Protein AF-A0A8J4U4Z9-F1 (afdb_monomer_lite)

pLDDT: mean 89.79, std 9.93, range [47.56, 97.69]

Sequence (64 aa):
VCGQQAFRTEPRNVTVRAGATALLKCEVLRASGTVQWVKDGLLLGPHRSLPGHPRYTMTGDENR

Inter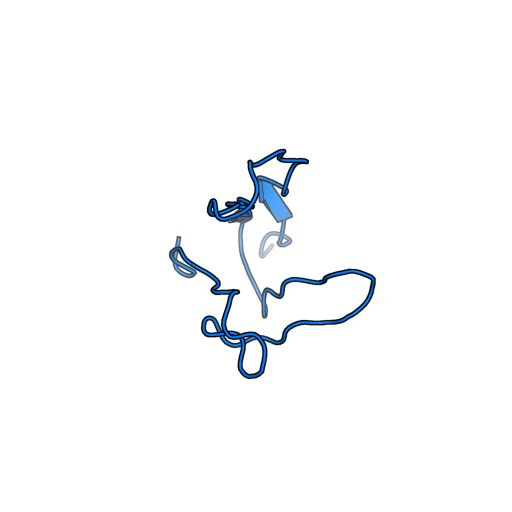Pro domains:
  IPR013783 Immunoglobulin-like fold [G3DSA:2.60.40.10] (2-64)
  IPR036179 Immunoglobulin-like domain superfamily [SSF48726] (1-61)

Secondary structure (DSSP, 8-state):
-PPPPEEEE--------TTSPP----EEET--S----EETTEE--S-TT-TT-TT----S-S--

Foldseek 3Di:
DQDDKDKPDAFDDDDDDPPDDDDTDTDIPSDPDADFDDDPNDTLDRAQCSPPCNRHGNDDDPVD

Organism: Clarias magur (NCBI:txid1594786)

Radius of gyration: 13.3 Å; chains: 1; bounding box: 37×22×35 Å

Structure (mmCIF, N/CA/C/O backbone):
data_AF-A0A8J4U4Z9-F1
#
_entry.id   AF-A0A8J4U4Z9-F1
#
loop_
_atom_site.group_PDB
_atom_site.id
_atom_site.type_symbol
_atom_site.label_atom_id
_atom_site.label_alt_id
_atom_site.label_comp_id
_atom_site.label_asym_id
_atom_site.label_entity_id
_atom_site.label_seq_id
_atom_site.pdbx_PDB_ins_code
_atom_site.Cartn_x
_atom_site.Cartn_y
_atom_site.Cartn_z
_atom_site.occupancy
_atom_site.B_iso_or_equiv
_atom_site.auth_seq_id
_atom_site.auth_comp_id
_atom_site.auth_asym_id
_atom_site.auth_atom_id
_atom_site.pdbx_PDB_model_num
ATOM 1 N N . VAL A 1 1 ? 20.450 -3.839 -22.549 1.00 47.56 1 VAL A N 1
ATOM 2 C CA . VAL A 1 1 ? 20.188 -2.955 -21.389 1.00 47.56 1 VAL A CA 1
ATOM 3 C C . VAL A 1 1 ? 19.118 -3.623 -20.543 1.00 47.56 1 VAL A C 1
ATOM 5 O O . VAL A 1 1 ? 18.046 -3.885 -21.073 1.00 47.56 1 VAL A O 1
ATOM 8 N N . CYS A 1 2 ? 19.416 -3.992 -19.294 1.00 59.06 2 CYS A N 1
ATOM 9 C CA . CYS A 1 2 ? 18.383 -4.440 -18.355 1.00 59.06 2 CYS A CA 1
ATOM 10 C C . CYS A 1 2 ? 17.436 -3.253 -18.107 1.00 59.06 2 CYS A C 1
ATOM 12 O O . CYS A 1 2 ? 17.908 -2.153 -17.822 1.00 59.06 2 CYS A O 1
ATOM 14 N N . GLY A 1 3 ? 16.134 -3.420 -18.346 1.00 69.00 3 GLY A N 1
ATOM 15 C CA . GLY A 1 3 ? 15.187 -2.303 -18.334 1.00 69.00 3 GLY A CA 1
ATOM 16 C C . GLY A 1 3 ? 14.954 -1.766 -16.923 1.00 69.00 3 GLY A C 1
ATOM 17 O O . GLY A 1 3 ? 14.775 -2.543 -15.993 1.00 69.00 3 GLY A O 1
ATOM 18 N N . GLN A 1 4 ? 14.906 -0.441 -16.772 1.00 82.38 4 GLN A N 1
ATOM 19 C CA . GLN A 1 4 ? 14.626 0.209 -15.489 1.00 82.38 4 GLN A CA 1
ATOM 20 C C . GLN A 1 4 ? 13.267 -0.247 -14.930 1.00 82.38 4 GLN A C 1
ATOM 22 O O . GLN A 1 4 ? 12.291 -0.361 -15.689 1.00 82.38 4 GLN A O 1
ATOM 27 N N . GLN A 1 5 ? 13.217 -0.531 -13.623 1.00 88.38 5 GLN A N 1
ATOM 28 C CA . GLN A 1 5 ? 11.967 -0.832 -12.927 1.00 88.38 5 GLN A CA 1
ATOM 29 C C . GLN A 1 5 ? 11.011 0.356 -13.054 1.00 88.38 5 GLN A C 1
ATOM 31 O O . GLN A 1 5 ? 11.435 1.509 -12.989 1.00 88.38 5 GLN A O 1
ATOM 36 N N . ALA A 1 6 ? 9.728 0.086 -13.253 1.00 90.38 6 ALA A N 1
ATOM 37 C CA . ALA A 1 6 ? 8.731 1.134 -13.431 1.00 90.38 6 ALA A CA 1
ATOM 38 C C . ALA A 1 6 ? 7.390 0.686 -12.865 1.00 90.38 6 ALA A C 1
ATOM 40 O O . ALA A 1 6 ? 7.066 -0.499 -12.900 1.00 90.38 6 ALA A O 1
ATOM 41 N N . PHE A 1 7 ? 6.576 1.624 -12.394 1.00 91.94 7 PHE A N 1
ATOM 42 C CA . PHE A 1 7 ? 5.200 1.301 -12.049 1.00 91.94 7 PHE A CA 1
ATOM 43 C C . PHE A 1 7 ? 4.408 1.003 -13.323 1.00 91.94 7 PHE A C 1
ATOM 45 O O . PHE A 1 7 ? 4.323 1.827 -14.230 1.00 91.94 7 PHE A O 1
ATOM 52 N N . ARG A 1 8 ? 3.812 -0.189 -13.388 1.00 92.56 8 ARG A N 1
ATOM 53 C CA . ARG A 1 8 ? 2.748 -0.489 -14.353 1.00 92.56 8 ARG A CA 1
ATOM 54 C C . ARG A 1 8 ? 1.427 0.113 -13.898 1.00 92.56 8 ARG A C 1
ATOM 56 O O . ARG A 1 8 ? 0.598 0.516 -14.706 1.00 92.56 8 ARG A O 1
ATOM 63 N N . THR A 1 9 ? 1.184 0.068 -12.594 1.00 93.69 9 THR A N 1
ATOM 64 C CA . THR A 1 9 ? -0.029 0.573 -11.964 1.00 93.69 9 THR A CA 1
ATOM 65 C C . THR A 1 9 ? 0.360 1.176 -10.635 1.00 93.69 9 THR A C 1
ATOM 67 O O . THR A 1 9 ? 0.896 0.488 -9.770 1.00 93.69 9 THR A O 1
ATOM 70 N N . GLU A 1 10 ? 0.079 2.462 -10.494 1.00 94.94 10 GLU A N 1
ATOM 71 C CA . GLU A 1 10 ? 0.271 3.195 -9.252 1.00 94.94 10 GLU A CA 1
ATOM 72 C C . GLU A 1 10 ? -1.004 3.142 -8.399 1.00 94.94 10 GLU A C 1
ATOM 74 O O . GLU A 1 10 ? -2.118 3.110 -8.950 1.00 94.94 10 GLU A O 1
ATOM 79 N N . PRO A 1 11 ? -0.866 3.148 -7.061 1.00 95.25 11 PRO A N 1
ATOM 80 C CA . PRO A 1 11 ? -2.006 3.256 -6.168 1.00 95.25 11 PRO A CA 1
ATOM 81 C C . PRO A 1 11 ? -2.773 4.549 -6.417 1.00 95.25 11 PRO A C 1
ATOM 83 O O . PRO A 1 11 ? -2.204 5.608 -6.670 1.00 95.25 11 PRO A O 1
ATOM 86 N N . ARG A 1 12 ? -4.097 4.456 -6.316 1.00 96.19 12 ARG A N 1
ATOM 87 C CA . ARG A 1 12 ? -5.008 5.593 -6.453 1.00 96.19 12 ARG A CA 1
ATOM 88 C C . ARG A 1 12 ? -5.795 5.786 -5.171 1.00 96.19 12 ARG A C 1
ATOM 90 O O . ARG A 1 12 ? -5.943 4.857 -4.377 1.00 96.19 12 ARG A O 1
ATOM 97 N N . ASN A 1 13 ? -6.345 6.982 -5.016 1.00 96.62 13 ASN A N 1
ATOM 98 C CA . ASN A 1 13 ? -7.225 7.294 -3.901 1.00 96.62 13 ASN A CA 1
ATOM 99 C C . ASN A 1 13 ? -8.471 6.404 -3.956 1.00 96.62 13 ASN A C 1
ATOM 101 O O . ASN A 1 13 ? -9.135 6.308 -4.990 1.00 96.62 13 ASN A O 1
ATOM 105 N N . VAL A 1 14 ? -8.784 5.769 -2.830 1.00 95.94 14 VAL A N 1
ATOM 106 C CA . VAL A 1 14 ? -9.986 4.954 -2.646 1.00 95.94 14 VAL A CA 1
ATOM 107 C C . VAL A 1 14 ? -10.744 5.451 -1.424 1.00 95.94 14 VAL A C 1
ATOM 109 O O . VAL A 1 14 ? -10.145 5.836 -0.420 1.00 95.94 14 VAL A O 1
ATOM 112 N N . THR A 1 15 ? -12.070 5.420 -1.495 1.00 97.25 15 THR A N 1
ATOM 113 C CA . THR A 1 15 ? -12.947 5.723 -0.363 1.00 97.25 15 THR A CA 1
ATOM 114 C C . THR A 1 15 ? -13.717 4.465 -0.013 1.00 97.25 15 THR A C 1
ATOM 116 O O . THR A 1 15 ? -14.354 3.859 -0.872 1.00 97.25 15 THR A O 1
ATOM 119 N N . VAL A 1 16 ? -13.654 4.063 1.252 1.00 96.69 16 VAL A N 1
ATOM 120 C CA . VAL A 1 16 ? -14.361 2.889 1.764 1.00 96.69 16 VAL A CA 1
ATOM 121 C C . VAL A 1 16 ? -15.176 3.261 2.991 1.00 96.69 16 VAL A C 1
ATOM 123 O O . VAL A 1 16 ? -14.885 4.241 3.676 1.00 96.69 16 VAL A O 1
ATOM 126 N N . ARG A 1 17 ? -16.212 2.471 3.273 1.00 97.69 17 ARG A N 1
ATOM 127 C CA . ARG A 1 17 ? -16.999 2.610 4.502 1.00 97.69 17 ARG A CA 1
ATOM 128 C C . ARG A 1 17 ? -16.192 2.118 5.705 1.00 97.69 17 ARG A C 1
ATOM 130 O O . ARG A 1 17 ? -15.338 1.244 5.569 1.00 97.69 17 ARG A O 1
ATOM 137 N N . ALA A 1 18 ? -16.495 2.643 6.891 1.00 96.62 18 ALA A N 1
ATOM 138 C CA . ALA A 1 18 ? -15.900 2.151 8.129 1.00 96.62 18 ALA A CA 1
ATOM 139 C C . ALA A 1 18 ? -16.168 0.643 8.302 1.00 96.62 18 ALA A C 1
ATOM 141 O O . ALA A 1 18 ? -17.277 0.174 8.052 1.00 96.62 18 ALA A O 1
ATOM 142 N N . GLY A 1 19 ? -15.138 -0.110 8.695 1.00 96.12 19 GLY A N 1
ATOM 143 C CA . GLY A 1 19 ? -15.195 -1.570 8.838 1.00 96.12 19 GLY A CA 1
ATOM 144 C C . GLY A 1 19 ? -15.014 -2.362 7.538 1.00 96.12 19 GLY A C 1
ATOM 145 O O . GLY A 1 19 ? -14.808 -3.570 7.603 1.00 96.12 19 GLY A O 1
ATOM 146 N N . ALA A 1 20 ? -15.036 -1.712 6.370 1.00 96.94 20 ALA A N 1
ATOM 147 C CA . ALA A 1 20 ? -14.754 -2.369 5.097 1.00 96.94 20 ALA A CA 1
ATOM 148 C C . ALA A 1 20 ? -13.246 -2.440 4.802 1.00 96.94 20 ALA A C 1
ATOM 150 O O . ALA A 1 20 ? -12.437 -1.688 5.351 1.00 96.94 20 ALA A O 1
ATOM 151 N N . THR A 1 21 ? -12.872 -3.328 3.882 1.00 95.62 21 THR A N 1
ATOM 152 C CA . THR A 1 21 ? -11.492 -3.481 3.408 1.00 95.62 21 THR A CA 1
ATOM 153 C C . THR A 1 21 ? -11.190 -2.490 2.285 1.00 95.62 21 THR A C 1
ATOM 155 O O . THR A 1 21 ? -11.888 -2.458 1.272 1.00 95.62 21 THR A O 1
ATOM 158 N N . ALA A 1 22 ? -10.117 -1.710 2.434 1.00 95.88 22 ALA A N 1
ATOM 159 C CA . ALA A 1 22 ? -9.540 -0.919 1.349 1.00 95.88 22 ALA A CA 1
ATOM 160 C C . ALA A 1 22 ? -8.461 -1.727 0.622 1.00 95.88 22 ALA A C 1
ATOM 162 O O . ALA A 1 22 ? -7.580 -2.297 1.264 1.00 95.88 22 ALA A O 1
ATOM 163 N N . LEU A 1 23 ? -8.509 -1.742 -0.712 1.00 95.50 23 LEU A N 1
ATOM 164 C CA . LEU A 1 23 ? -7.495 -2.377 -1.550 1.00 95.50 23 LEU A CA 1
ATOM 165 C C . LEU A 1 23 ? -6.775 -1.320 -2.388 1.00 95.50 23 LEU A C 1
ATOM 167 O O . LEU A 1 23 ? -7.364 -0.727 -3.293 1.00 95.50 23 LEU A O 1
ATOM 171 N N . LEU A 1 24 ? -5.489 -1.124 -2.108 1.00 95.81 24 LEU A N 1
ATOM 172 C CA . LEU A 1 24 ? -4.605 -0.274 -2.899 1.00 95.81 24 LEU A CA 1
ATOM 173 C C . LEU A 1 24 ? -3.829 -1.157 -3.878 1.00 95.81 24 LEU A C 1
ATOM 175 O O . LEU A 1 24 ? -3.034 -2.001 -3.471 1.00 95.81 24 LEU A O 1
ATOM 179 N N . LYS A 1 25 ? -4.087 -0.990 -5.177 1.00 94.81 25 LYS A N 1
ATOM 180 C CA . LYS A 1 25 ? -3.412 -1.764 -6.226 1.00 94.81 25 LYS A CA 1
ATOM 181 C C . LYS A 1 25 ? -2.082 -1.115 -6.586 1.00 94.81 25 LYS A C 1
ATOM 183 O O . LYS A 1 25 ? -2.028 0.090 -6.798 1.00 94.81 25 LYS A O 1
ATOM 188 N N . CYS A 1 26 ? -1.044 -1.931 -6.693 1.00 93.00 26 CYS A N 1
ATOM 189 C CA . CYS A 1 26 ? 0.268 -1.530 -7.174 1.00 93.00 26 CYS A CA 1
ATOM 190 C C . CYS A 1 26 ? 0.845 -2.676 -8.007 1.00 93.00 26 CYS A C 1
ATOM 192 O O . CYS A 1 26 ? 0.734 -3.835 -7.610 1.00 93.00 26 CYS A O 1
ATOM 194 N N . GLU A 1 27 ? 1.431 -2.362 -9.158 1.00 92.56 27 GLU A N 1
ATOM 195 C CA . GLU A 1 27 ? 2.136 -3.330 -9.999 1.00 92.56 27 GLU A CA 1
ATOM 196 C C . GLU A 1 27 ? 3.424 -2.691 -10.520 1.00 92.56 27 GLU A C 1
ATOM 198 O O . GLU A 1 27 ? 3.404 -1.562 -11.020 1.00 92.56 27 GLU A O 1
ATOM 203 N N . VAL A 1 28 ? 4.539 -3.412 -10.408 1.00 91.25 28 VAL A N 1
ATOM 204 C CA . VAL A 1 28 ? 5.875 -2.947 -10.796 1.00 91.25 28 VAL A CA 1
ATOM 205 C C . VAL A 1 28 ? 6.385 -3.820 -11.936 1.00 91.25 28 VAL A C 1
ATOM 207 O O . VAL A 1 28 ? 6.553 -5.021 -11.775 1.00 91.25 28 VAL A O 1
ATOM 210 N N . LEU A 1 29 ? 6.650 -3.214 -13.093 1.00 90.38 29 LEU A N 1
ATOM 211 C CA . LEU A 1 29 ? 7.336 -3.870 -14.201 1.00 90.38 29 LEU A CA 1
ATOM 212 C C . LEU A 1 29 ? 8.821 -3.977 -13.898 1.00 90.38 29 LEU A C 1
ATOM 214 O O . LEU A 1 29 ? 9.436 -2.990 -13.483 1.00 90.38 29 LEU A O 1
ATOM 218 N N . ARG A 1 30 ? 9.406 -5.132 -14.237 1.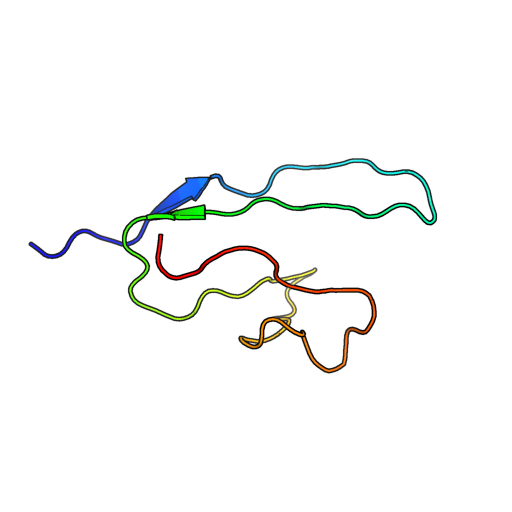00 87.75 30 ARG A N 1
ATOM 219 C CA . A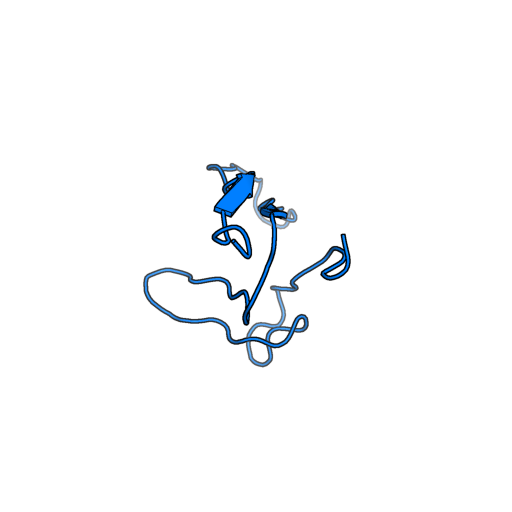RG A 1 30 ? 10.850 -5.378 -14.113 1.00 87.75 30 ARG A CA 1
ATOM 220 C C . ARG A 1 30 ? 11.337 -5.061 -12.697 1.00 87.75 30 ARG A C 1
ATOM 222 O O . ARG A 1 30 ? 12.324 -4.348 -12.523 1.00 87.75 30 ARG A O 1
ATOM 229 N N . ALA A 1 31 ? 10.594 -5.535 -11.695 1.00 85.19 31 ALA A N 1
ATOM 230 C CA . ALA A 1 31 ? 10.972 -5.379 -10.300 1.00 85.19 31 ALA A CA 1
ATOM 231 C C . ALA A 1 31 ? 12.376 -5.970 -10.091 1.00 85.19 31 ALA A C 1
ATOM 233 O O . ALA A 1 31 ? 12.607 -7.151 -10.332 1.00 85.19 31 ALA A O 1
ATOM 234 N N . SER A 1 32 ? 13.324 -5.119 -9.697 1.00 84.00 32 SER A N 1
ATOM 235 C CA . SER A 1 32 ? 14.740 -5.474 -9.529 1.00 84.00 32 SER A CA 1
ATOM 236 C C . SER A 1 32 ? 15.182 -5.393 -8.062 1.00 84.00 32 SER A C 1
ATOM 238 O O . SER A 1 32 ? 16.359 -5.587 -7.759 1.00 84.00 32 SER A O 1
ATOM 240 N N . GLY A 1 33 ? 14.259 -5.080 -7.153 1.00 84.25 33 GLY A N 1
ATOM 241 C CA . GLY A 1 33 ? 14.525 -4.891 -5.734 1.00 84.25 33 GLY A CA 1
ATOM 242 C C . GLY A 1 33 ? 13.260 -5.005 -4.891 1.00 84.25 33 GLY A C 1
ATOM 243 O O . GLY A 1 33 ? 12.178 -5.321 -5.388 1.00 84.25 33 GLY A O 1
ATOM 244 N N . THR A 1 34 ? 13.412 -4.742 -3.597 1.00 86.75 34 THR A N 1
ATOM 245 C CA . THR A 1 34 ? 12.333 -4.851 -2.616 1.00 86.75 34 THR A CA 1
ATOM 246 C C . THR A 1 34 ? 11.264 -3.785 -2.840 1.00 86.75 34 THR A C 1
ATOM 248 O O . THR A 1 34 ? 11.562 -2.592 -2.878 1.00 86.75 34 THR A O 1
ATOM 251 N N . VAL A 1 35 ? 10.003 -4.208 -2.922 1.00 88.75 35 VAL A N 1
ATOM 252 C CA . VAL A 1 35 ? 8.840 -3.313 -2.974 1.00 88.75 35 VAL A CA 1
ATOM 253 C C . VAL A 1 35 ? 8.245 -3.187 -1.572 1.00 88.75 35 VAL A C 1
ATOM 255 O O . VAL A 1 35 ? 8.056 -4.187 -0.882 1.00 88.75 35 VAL A O 1
ATOM 258 N N . GLN A 1 36 ? 7.954 -1.960 -1.134 1.00 92.06 36 GLN A N 1
ATOM 259 C CA . GLN A 1 36 ? 7.410 -1.677 0.199 1.00 92.06 36 GLN A CA 1
ATOM 260 C C . GLN A 1 36 ? 6.292 -0.639 0.123 1.00 92.06 36 GLN A C 1
ATOM 262 O O . GLN A 1 36 ? 6.329 0.272 -0.703 1.00 92.06 36 GLN A O 1
ATOM 267 N N . TRP A 1 37 ? 5.315 -0.759 1.022 1.00 94.19 37 TRP A N 1
ATOM 268 C CA . TRP A 1 37 ? 4.318 0.286 1.237 1.00 94.19 37 TRP A CA 1
ATOM 2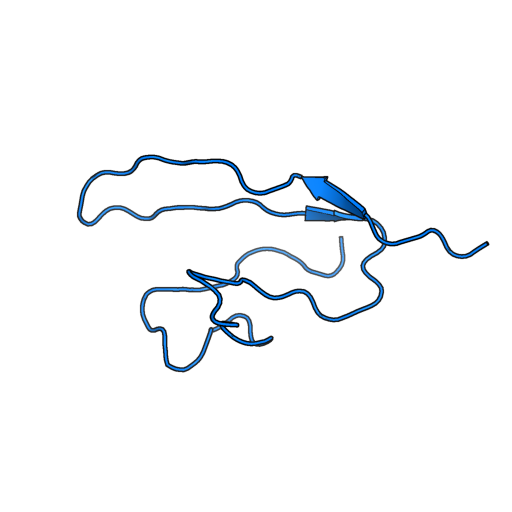69 C C . TRP A 1 37 ? 4.824 1.312 2.248 1.00 94.19 37 TRP A C 1
ATOM 271 O O . TRP A 1 37 ? 5.446 0.965 3.255 1.00 94.19 37 TRP A O 1
ATOM 281 N N . VAL A 1 38 ? 4.493 2.575 1.990 1.00 95.25 38 VAL A N 1
ATOM 282 C CA . VAL A 1 38 ? 4.700 3.691 2.912 1.00 95.25 38 VAL A CA 1
ATOM 283 C C . VAL A 1 38 ? 3.342 4.262 3.285 1.00 95.25 38 VAL A C 1
ATOM 285 O O . VAL A 1 38 ? 2.490 4.459 2.418 1.00 95.25 38 VAL A O 1
ATOM 288 N N . LYS A 1 39 ? 3.149 4.554 4.570 1.00 94.81 39 LYS A N 1
ATOM 289 C CA . LYS A 1 39 ? 1.986 5.290 5.063 1.00 94.81 39 LYS A CA 1
ATOM 290 C C . LYS A 1 39 ? 2.464 6.465 5.902 1.00 94.81 39 LYS A C 1
ATOM 292 O O . LYS A 1 39 ? 3.174 6.258 6.876 1.00 94.81 39 LYS A O 1
ATOM 297 N N . ASP A 1 40 ? 2.073 7.680 5.524 1.00 94.25 40 ASP A N 1
ATOM 298 C CA . ASP A 1 40 ? 2.391 8.917 6.256 1.00 94.25 40 ASP A CA 1
ATOM 299 C C . ASP A 1 40 ? 3.896 9.083 6.562 1.00 94.25 40 ASP A C 1
ATOM 301 O O . ASP A 1 40 ? 4.288 9.508 7.644 1.00 94.25 40 ASP A O 1
ATOM 305 N N . GLY A 1 41 ? 4.757 8.695 5.614 1.00 94.25 41 GLY A N 1
ATOM 306 C CA . GLY A 1 41 ? 6.217 8.741 5.767 1.00 94.25 41 GLY A CA 1
ATOM 307 C C . GLY A 1 41 ? 6.839 7.552 6.513 1.00 94.25 41 GLY A C 1
ATOM 308 O O . GLY A 1 41 ? 8.062 7.460 6.576 1.00 94.25 41 GLY A O 1
ATOM 309 N N . LEU A 1 42 ? 6.039 6.611 7.024 1.00 93.75 42 LEU A N 1
ATOM 310 C CA . LEU A 1 42 ? 6.520 5.394 7.679 1.00 93.75 42 LEU A CA 1
ATOM 311 C C . LEU A 1 42 ? 6.581 4.212 6.704 1.00 93.75 42 LEU A C 1
ATOM 313 O O . LEU A 1 42 ? 5.575 3.846 6.092 1.00 93.75 42 LEU A O 1
ATOM 317 N N . LEU A 1 43 ? 7.747 3.571 6.618 1.00 94.19 43 LEU A N 1
ATOM 318 C CA . LEU A 1 43 ? 7.929 2.298 5.917 1.00 94.19 43 LEU A CA 1
ATOM 319 C C . LEU A 1 43 ? 7.277 1.164 6.716 1.00 94.19 43 LEU A C 1
ATOM 321 O O . LEU A 1 43 ? 7.656 0.918 7.858 1.00 94.19 43 LEU A O 1
ATOM 325 N N . LEU A 1 44 ? 6.337 0.438 6.104 1.00 94.44 44 LEU A N 1
ATOM 326 C CA . LEU A 1 44 ? 5.646 -0.685 6.762 1.00 94.44 44 LEU A CA 1
ATOM 327 C C . LEU A 1 44 ? 6.466 -1.988 6.759 1.00 94.44 44 LEU A C 1
ATOM 329 O O . LEU A 1 44 ? 6.089 -2.973 7.389 1.00 94.44 44 LEU A O 1
ATOM 333 N N . GLY A 1 45 ? 7.592 -1.994 6.045 1.00 92.62 45 GLY A N 1
ATOM 334 C CA . GLY A 1 45 ? 8.502 -3.128 5.952 1.00 92.62 45 GLY A CA 1
ATOM 335 C C . GLY A 1 45 ? 8.330 -3.968 4.678 1.00 92.62 45 GLY A C 1
ATOM 336 O O . GLY A 1 45 ? 7.443 -3.717 3.862 1.00 92.62 45 GLY A O 1
ATOM 337 N N . PRO A 1 46 ? 9.243 -4.935 4.456 1.00 91.56 46 PRO A N 1
ATOM 338 C CA . PRO A 1 46 ? 9.315 -5.721 3.220 1.00 91.56 46 PRO A CA 1
ATOM 339 C C . PRO A 1 46 ? 8.470 -6.999 3.264 1.00 91.56 46 PRO A C 1
ATOM 341 O O . PRO A 1 46 ? 8.220 -7.618 2.235 1.00 91.56 46 PRO A O 1
ATOM 344 N N . HIS A 1 47 ? 8.046 -7.421 4.456 1.00 92.75 47 HIS A N 1
ATOM 345 C CA . HIS A 1 47 ? 7.293 -8.654 4.633 1.00 92.75 47 HIS A CA 1
ATOM 346 C C . HIS A 1 47 ? 5.832 -8.461 4.249 1.00 92.75 47 HIS A C 1
ATOM 348 O O . HIS A 1 47 ? 5.171 -7.537 4.716 1.00 92.75 47 HIS A O 1
ATOM 354 N N . ARG A 1 48 ? 5.286 -9.403 3.480 1.00 91.25 48 ARG A N 1
ATOM 355 C CA . ARG A 1 48 ? 3.895 -9.348 3.009 1.00 91.25 48 ARG A CA 1
ATOM 356 C C . ARG A 1 48 ? 2.856 -9.368 4.129 1.00 91.25 48 ARG A C 1
ATOM 358 O O . ARG A 1 48 ? 1.773 -8.815 3.967 1.00 91.25 48 ARG A O 1
ATOM 365 N N . SER A 1 49 ? 3.187 -9.972 5.267 1.00 93.38 49 SER A N 1
ATOM 366 C CA . SER A 1 49 ? 2.340 -9.987 6.463 1.00 93.38 49 SER A CA 1
ATOM 367 C C . SER A 1 49 ? 2.343 -8.673 7.248 1.00 93.38 49 SER A C 1
ATOM 369 O O . SER A 1 49 ? 1.511 -8.527 8.135 1.00 93.38 49 SER A O 1
ATOM 371 N N . LEU A 1 50 ? 3.267 -7.749 6.948 1.00 93.38 50 LEU A N 1
ATOM 372 C CA . LEU A 1 50 ? 3.463 -6.467 7.637 1.00 93.38 50 LEU A CA 1
ATOM 373 C C . LEU A 1 50 ? 3.402 -6.594 9.179 1.00 93.38 50 LEU A C 1
ATOM 375 O O . LEU A 1 50 ? 2.461 -6.104 9.812 1.00 93.38 50 LEU A O 1
ATOM 379 N N . PRO A 1 51 ? 4.394 -7.261 9.810 1.00 94.12 51 PRO A N 1
ATOM 380 C CA . PRO A 1 51 ? 4.430 -7.453 11.260 1.00 94.12 51 PRO A CA 1
ATOM 381 C C . PRO A 1 51 ? 4.262 -6.133 12.026 1.00 94.12 51 PRO A C 1
ATOM 383 O O . PRO A 1 51 ? 4.840 -5.117 11.656 1.00 94.12 51 PRO A O 1
ATOM 386 N N . GLY A 1 52 ? 3.460 -6.142 13.094 1.00 92.88 52 GLY A N 1
ATOM 387 C CA . GLY A 1 52 ? 3.104 -4.927 13.843 1.00 92.88 52 GLY A CA 1
ATOM 388 C C . GLY A 1 52 ? 1.910 -4.152 13.269 1.00 92.88 52 GLY A C 1
ATOM 389 O O . GLY A 1 52 ? 1.380 -3.265 13.937 1.00 92.88 52 GLY A O 1
ATOM 390 N N . HIS A 1 53 ? 1.414 -4.527 12.085 1.00 92.94 53 HIS A N 1
ATOM 391 C CA . HIS A 1 53 ? 0.238 -3.929 11.456 1.00 92.94 53 HIS A CA 1
ATOM 392 C C . HIS A 1 53 ? -0.859 -4.977 11.188 1.00 92.94 53 HIS A C 1
ATOM 394 O O . HIS A 1 53 ? -1.103 -5.339 10.041 1.00 92.94 53 HIS A O 1
ATOM 400 N N . PRO A 1 54 ? -1.605 -5.429 12.217 1.00 93.31 54 PRO A N 1
ATOM 401 C CA . PRO A 1 54 ? -2.513 -6.582 12.117 1.00 93.31 54 PRO A CA 1
ATOM 402 C C . PRO A 1 54 ? -3.684 -6.413 11.134 1.00 93.31 54 PRO A C 1
ATOM 404 O O . PRO A 1 54 ? -4.374 -7.378 10.828 1.00 93.31 54 PRO A O 1
ATOM 407 N N . ARG A 1 55 ? -3.940 -5.191 10.649 1.00 95.00 55 ARG A N 1
ATOM 408 C CA . ARG A 1 55 ? -4.995 -4.899 9.664 1.00 95.00 55 ARG A CA 1
ATOM 409 C C . ARG A 1 55 ? -4.474 -4.751 8.233 1.00 95.00 55 ARG A C 1
ATOM 411 O O . ARG A 1 55 ? -5.280 -4.506 7.341 1.00 95.00 55 ARG A O 1
ATOM 418 N N . TYR A 1 56 ? -3.162 -4.835 8.010 1.00 95.31 56 TYR A N 1
ATOM 419 C CA . TYR A 1 56 ? -2.546 -4.623 6.701 1.00 95.31 56 TYR A CA 1
ATOM 420 C C . TYR A 1 56 ? -1.879 -5.904 6.217 1.00 95.31 56 TYR A C 1
ATOM 422 O O . TYR A 1 56 ? -1.213 -6.596 6.975 1.00 95.31 56 TYR A O 1
ATOM 430 N N . THR A 1 57 ? -2.040 -6.205 4.935 1.00 94.44 57 THR A N 1
ATOM 431 C CA . THR A 1 57 ? -1.368 -7.318 4.259 1.00 94.44 57 THR A CA 1
ATOM 432 C C . THR A 1 57 ? -1.088 -6.929 2.813 1.00 94.44 57 THR A C 1
ATOM 434 O O . THR A 1 57 ? -1.901 -6.268 2.166 1.00 94.44 57 THR A O 1
ATOM 437 N N . MET A 1 58 ? 0.074 -7.323 2.300 1.00 93.69 58 MET A N 1
ATOM 438 C CA . MET A 1 58 ? 0.437 -7.165 0.895 1.00 93.69 58 MET A CA 1
ATOM 439 C C . MET A 1 58 ? 0.063 -8.440 0.134 1.00 93.69 58 MET A C 1
ATOM 441 O O . MET A 1 58 ? 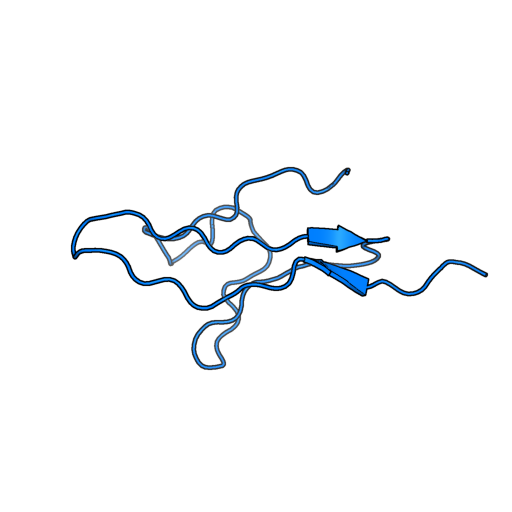0.734 -9.469 0.230 1.00 93.69 58 MET A O 1
ATOM 445 N N . THR A 1 59 ? -1.027 -8.368 -0.622 1.00 90.69 59 THR A N 1
ATOM 446 C CA . THR A 1 59 ? -1.538 -9.466 -1.455 1.00 90.69 59 THR A CA 1
ATOM 447 C C . THR A 1 59 ? -1.051 -9.359 -2.904 1.00 90.69 59 THR A C 1
ATOM 449 O O . THR A 1 59 ? -0.756 -8.258 -3.365 1.00 90.69 59 THR A O 1
ATOM 452 N N . GLY A 1 60 ? -1.056 -10.472 -3.645 1.00 87.06 60 GLY A N 1
ATOM 453 C CA . GLY A 1 60 ? -0.678 -10.542 -5.068 1.00 87.06 60 GLY A CA 1
ATOM 454 C C . GLY A 1 60 ? 0.679 -11.213 -5.297 1.00 87.06 60 GLY A C 1
ATOM 455 O O . GLY A 1 60 ? 1.399 -11.480 -4.339 1.00 87.06 60 GLY A O 1
ATOM 456 N N . ASP A 1 61 ? 1.038 -11.475 -6.551 1.00 80.50 61 ASP A N 1
ATOM 457 C CA . ASP A 1 61 ? 2.263 -12.202 -6.912 1.00 80.50 61 ASP A CA 1
ATOM 458 C C . ASP A 1 61 ? 3.425 -11.247 -7.232 1.00 80.50 61 ASP A C 1
ATOM 460 O O . ASP A 1 61 ? 3.253 -10.285 -7.975 1.00 80.50 61 ASP A O 1
ATOM 464 N N . GLU A 1 62 ? 4.619 -11.506 -6.683 1.00 73.50 62 GLU A N 1
ATOM 465 C CA . GLU A 1 62 ? 5.867 -10.781 -7.032 1.00 73.50 62 GLU A CA 1
ATOM 466 C C . GLU A 1 62 ? 6.541 -11.276 -8.310 1.00 73.50 62 GLU A C 1
ATOM 468 O O . GLU A 1 62 ? 7.380 -10.574 -8.861 1.00 73.50 62 GLU A O 1
ATOM 473 N N . ASN A 1 63 ? 6.1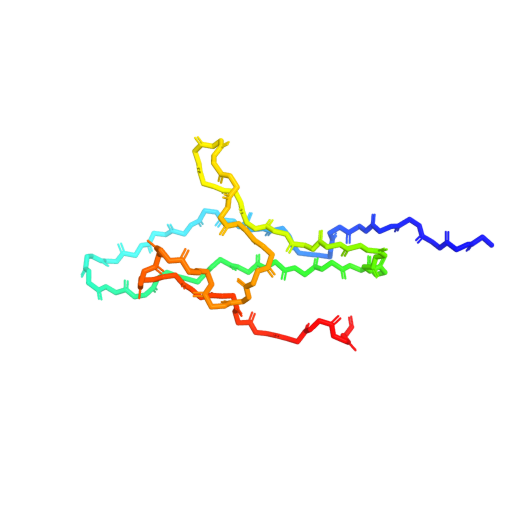81 -12.470 -8.783 1.00 65.75 63 ASN A N 1
ATOM 474 C CA . ASN A 1 63 ? 6.857 -13.139 -9.897 1.00 65.75 63 ASN A CA 1
ATOM 475 C C . ASN A 1 63 ? 6.174 -12.903 -11.256 1.00 65.75 63 ASN A C 1
ATOM 477 O O . ASN A 1 63 ? 6.299 -13.741 -12.148 1.00 65.75 63 ASN A O 1
ATOM 481 N N . ARG A 1 64 ? 5.410 -11.816 -11.404 1.00 58.28 64 ARG A N 1
ATOM 482 C CA . ARG A 1 64 ? 4.618 -11.533 -12.608 1.00 58.28 64 ARG A CA 1
ATOM 483 C C . ARG A 1 64 ? 5.203 -10.408 -13.455 1.00 58.28 64 ARG A C 1
ATOM 485 O O . ARG A 1 64 ? 5.673 -9.407 -12.876 1.00 58.28 64 ARG A O 1
#